Protein AF-A0A535CGW9-F1 (afdb_monomer)

Secondary structure (DSSP, 8-state):
--EEE--GGGGG-HHHHHHHHHTT-SEEEEE--PBTT-THIIIIIHHHHHHHHT-EEEEEPPPSEETTEEB----EEE-TTS-EEEE--SSS---------HHHHH--EEEEETTTEEEETTTT--GGG-GGGSSTTSSSSS-TTPPP-------

Sequence (155 aa):
MRVGVLICYDLRFPEAARVCALDGADLIALPTNWPVGVEFHPELFAPARAAENHCYVLASDRVGKERETTFLGRSILVDYEGRRLATASDVDEQVLVGEVEPEKARATHVRRRPGEHEWDTIADRRPGLYERLLAPGTDRQHPPNATLYSGDVVE

Mean predicted aligned error: 5.9 Å

Radius of gyration: 18.08 Å; Cα contacts (8 Å, |Δi|>4): 294; chains: 1; bounding box: 46×46×55 Å

pLDDT: mean 91.68, std 13.97, range [37.28, 98.88]

Structure (mmCIF, N/CA/C/O backbone):
data_AF-A0A535CGW9-F1
#
_entry.id   AF-A0A535CGW9-F1
#
loop_
_atom_site.group_PDB
_atom_site.id
_atom_site.type_symbol
_atom_site.label_atom_id
_atom_site.label_alt_id
_atom_site.label_comp_id
_atom_site.label_asym_id
_atom_site.label_entity_id
_atom_site.label_seq_id
_atom_site.pdbx_PDB_ins_code
_atom_site.Cartn_x
_atom_site.Cartn_y
_atom_site.Cartn_z
_atom_site.occupancy
_atom_site.B_iso_or_equiv
_atom_site.auth_seq_id
_atom_site.auth_comp_id
_atom_site.auth_asym_id
_atom_site.auth_atom_id
_atom_site.pdbx_PDB_model_num
ATOM 1 N N . MET A 1 1 ? -9.636 -12.315 -8.565 1.00 94.81 1 MET A N 1
ATOM 2 C CA . MET A 1 1 ? -8.882 -11.433 -7.656 1.00 94.81 1 MET A CA 1
ATOM 3 C C . MET A 1 1 ? -7.922 -12.284 -6.839 1.00 94.81 1 MET A C 1
ATOM 5 O O . MET A 1 1 ? -8.336 -13.343 -6.385 1.00 94.81 1 MET A O 1
ATOM 9 N N . ARG A 1 2 ? -6.668 -11.860 -6.693 1.00 98.25 2 ARG A N 1
ATOM 10 C CA . ARG A 1 2 ? -5.624 -12.453 -5.854 1.00 98.25 2 ARG A CA 1
ATOM 11 C C . ARG A 1 2 ? -5.290 -11.474 -4.736 1.00 98.25 2 ARG A C 1
ATOM 13 O O . ARG A 1 2 ? -5.155 -10.279 -4.995 1.00 98.25 2 ARG A O 1
ATOM 20 N N . VAL A 1 3 ? -5.162 -11.986 -3.519 1.00 98.69 3 VAL A N 1
ATOM 21 C CA . VAL A 1 3 ? -4.909 -11.178 -2.324 1.00 98.69 3 VAL A CA 1
ATOM 22 C C . VAL A 1 3 ? -3.569 -11.586 -1.729 1.00 98.69 3 VAL A C 1
ATOM 24 O O . VAL A 1 3 ? -3.390 -12.746 -1.365 1.00 98.69 3 VAL A O 1
ATOM 27 N N . GLY A 1 4 ? -2.641 -10.635 -1.652 1.00 98.62 4 GLY A N 1
ATOM 28 C CA . GLY A 1 4 ? -1.443 -10.745 -0.824 1.00 98.62 4 GLY A CA 1
ATOM 29 C C . GLY A 1 4 ? -1.748 -10.276 0.596 1.00 98.62 4 GLY A C 1
ATOM 30 O O . GLY A 1 4 ? -2.660 -9.475 0.802 1.00 98.62 4 GLY A O 1
ATOM 31 N N . VAL A 1 5 ? -0.996 -10.760 1.581 1.00 98.75 5 VAL A N 1
ATOM 32 C CA . VAL A 1 5 ? -1.178 -10.363 2.981 1.00 98.75 5 VAL A CA 1
ATOM 33 C C . VAL A 1 5 ? 0.157 -9.914 3.547 1.00 98.75 5 VAL A C 1
ATOM 35 O O . VAL A 1 5 ? 1.138 -10.648 3.479 1.00 98.75 5 VAL A O 1
ATOM 38 N N . LEU A 1 6 ? 0.163 -8.717 4.121 1.00 98.69 6 LEU A N 1
ATOM 39 C CA . LEU A 1 6 ? 1.244 -8.194 4.947 1.00 98.69 6 LEU A CA 1
ATOM 40 C C . LEU A 1 6 ? 0.732 -8.066 6.379 1.00 98.69 6 LEU A C 1
ATOM 42 O O . LEU A 1 6 ? -0.445 -7.783 6.584 1.00 98.69 6 LEU A O 1
ATOM 46 N N . ILE A 1 7 ? 1.589 -8.239 7.380 1.00 98.44 7 ILE A N 1
ATOM 47 C CA . ILE A 1 7 ? 1.182 -8.138 8.781 1.00 98.44 7 ILE A CA 1
ATOM 48 C C . ILE A 1 7 ? 1.894 -6.958 9.422 1.00 98.44 7 ILE A C 1
ATOM 50 O O . ILE A 1 7 ? 3.092 -6.996 9.688 1.00 98.44 7 ILE A O 1
ATOM 54 N N . CYS A 1 8 ? 1.121 -5.917 9.731 1.00 97.56 8 CYS A N 1
ATOM 55 C CA . CYS A 1 8 ? 1.525 -4.746 10.500 1.00 97.56 8 CYS A CA 1
ATOM 56 C C . CYS A 1 8 ? 2.903 -4.159 10.124 1.00 97.56 8 CYS A C 1
ATOM 58 O O . CYS A 1 8 ? 3.000 -3.269 9.278 1.00 97.56 8 CYS A O 1
ATOM 60 N N . TYR A 1 9 ? 3.963 -4.644 10.773 1.00 96.56 9 TYR A N 1
ATOM 61 C CA . TYR A 1 9 ? 5.334 -4.165 10.646 1.00 96.56 9 TYR A CA 1
ATOM 62 C C . TYR A 1 9 ? 5.904 -4.340 9.231 1.00 96.56 9 TYR A C 1
ATOM 64 O O . TYR A 1 9 ? 6.729 -3.526 8.810 1.00 96.56 9 TYR A O 1
ATOM 72 N N . ASP A 1 10 ? 5.403 -5.322 8.478 1.00 98.00 10 ASP A N 1
ATOM 73 C CA . ASP A 1 10 ? 5.807 -5.597 7.096 1.00 98.00 10 ASP A CA 1
ATOM 74 C C . ASP A 1 10 ? 5.631 -4.387 6.169 1.00 98.00 10 ASP A C 1
ATOM 76 O O . ASP A 1 10 ? 6.435 -4.187 5.261 1.00 98.00 10 ASP A O 1
ATOM 80 N N . LEU A 1 11 ? 4.639 -3.520 6.426 1.00 98.00 11 LEU A N 1
ATOM 81 C CA . LEU A 1 11 ? 4.377 -2.332 5.601 1.00 98.00 11 LEU A CA 1
ATOM 82 C C . LEU A 1 11 ? 5.612 -1.421 5.476 1.00 98.00 11 LEU A C 1
ATOM 84 O O . LEU A 1 11 ? 5.796 -0.731 4.469 1.00 98.00 11 LEU A O 1
ATOM 88 N N . ARG A 1 12 ? 6.487 -1.416 6.484 1.00 96.06 12 ARG A N 1
ATOM 89 C CA . ARG A 1 12 ? 7.696 -0.583 6.503 1.00 96.06 12 ARG A CA 1
ATOM 90 C C . ARG A 1 12 ? 8.695 -0.964 5.417 1.00 96.06 12 ARG A C 1
ATOM 92 O O . ARG A 1 12 ? 9.448 -0.094 4.988 1.00 96.06 12 ARG A O 1
ATOM 99 N N . PHE A 1 13 ? 8.661 -2.205 4.947 1.00 96.06 13 PHE A N 1
ATOM 100 C CA . PHE A 1 13 ? 9.630 -2.744 4.004 1.00 96.06 13 PHE A CA 1
ATOM 101 C C . PHE A 1 13 ? 9.015 -2.790 2.599 1.00 96.06 13 PHE A C 1
ATOM 103 O O . PHE A 1 13 ? 8.018 -3.488 2.390 1.00 96.06 13 PHE A O 1
ATOM 110 N N . PRO A 1 14 ? 9.541 -2.027 1.624 1.00 97.19 14 PRO A N 1
ATOM 111 C CA . PRO A 1 14 ? 9.023 -2.052 0.256 1.00 97.19 14 PRO A CA 1
ATOM 112 C C . PRO A 1 14 ? 9.122 -3.441 -0.394 1.00 97.19 14 PRO A C 1
ATOM 114 O O . PRO A 1 14 ? 8.284 -3.792 -1.227 1.00 97.19 14 PRO A O 1
ATOM 117 N N . GLU A 1 15 ? 10.105 -4.247 0.004 1.00 97.06 15 GLU A N 1
ATOM 118 C CA . GLU A 1 15 ? 10.373 -5.578 -0.536 1.00 97.06 15 GLU A CA 1
ATOM 119 C C . GLU A 1 15 ? 9.207 -6.539 -0.298 1.00 97.06 15 GLU A C 1
ATOM 121 O O . GLU A 1 15 ? 8.832 -7.272 -1.211 1.00 97.06 15 GLU A O 1
ATOM 126 N N . ALA A 1 16 ? 8.589 -6.504 0.886 1.00 97.62 16 ALA A N 1
ATOM 127 C CA . ALA A 1 16 ? 7.496 -7.412 1.230 1.00 97.62 16 ALA A CA 1
ATOM 128 C C . ALA A 1 16 ? 6.281 -7.201 0.310 1.00 97.62 16 ALA A C 1
ATOM 130 O O . ALA A 1 16 ? 5.764 -8.148 -0.283 1.00 97.62 16 ALA A O 1
ATOM 131 N N . ALA A 1 17 ? 5.881 -5.942 0.103 1.00 98.44 17 ALA A N 1
ATOM 132 C CA . ALA A 1 17 ? 4.811 -5.604 -0.836 1.00 98.44 17 ALA A CA 1
ATOM 133 C C . ALA A 1 17 ? 5.175 -5.973 -2.283 1.00 98.44 17 ALA A C 1
ATOM 135 O O . ALA A 1 17 ? 4.323 -6.448 -3.036 1.00 98.44 17 ALA A O 1
ATOM 136 N N . ARG A 1 18 ? 6.452 -5.807 -2.661 1.00 98.31 18 ARG A N 1
ATOM 137 C CA . ARG A 1 18 ? 6.938 -6.202 -3.985 1.00 98.31 18 ARG A CA 1
ATOM 138 C C . ARG A 1 18 ? 6.823 -7.698 -4.223 1.00 98.31 18 ARG A C 1
ATOM 140 O O . ARG A 1 18 ? 6.436 -8.081 -5.323 1.00 98.31 18 ARG A O 1
ATOM 147 N N . VAL A 1 19 ? 7.144 -8.528 -3.235 1.00 98.25 19 VAL A N 1
ATOM 148 C CA . VAL A 1 19 ? 6.991 -9.985 -3.347 1.00 98.25 19 VAL A CA 1
ATOM 149 C C . VAL A 1 19 ? 5.526 -10.341 -3.598 1.00 98.25 19 VAL A C 1
ATOM 151 O O . VAL A 1 19 ? 5.242 -11.001 -4.593 1.00 98.25 19 VAL A O 1
ATOM 154 N N . CYS A 1 20 ? 4.585 -9.798 -2.813 1.00 98.62 20 CYS A N 1
ATOM 155 C CA . CYS A 1 20 ? 3.154 -10.027 -3.046 1.00 98.62 20 CYS A CA 1
ATOM 156 C C . CYS A 1 20 ? 2.717 -9.659 -4.475 1.00 98.62 20 CYS A C 1
ATOM 158 O O . CYS A 1 20 ? 1.959 -10.394 -5.107 1.00 98.62 20 CYS A O 1
ATOM 160 N N . ALA A 1 21 ? 3.191 -8.526 -4.994 1.00 98.38 21 ALA A N 1
ATOM 161 C CA . ALA A 1 21 ? 2.854 -8.076 -6.341 1.00 98.38 21 ALA A CA 1
ATOM 162 C C . ALA A 1 21 ? 3.451 -8.970 -7.437 1.00 98.38 21 ALA A C 1
ATOM 164 O O . ALA A 1 21 ? 2.775 -9.269 -8.419 1.00 98.38 21 ALA A O 1
ATOM 165 N N . LEU A 1 22 ? 4.688 -9.448 -7.259 1.00 98.06 22 LEU A N 1
ATOM 166 C CA . LEU A 1 22 ? 5.322 -10.395 -8.185 1.00 98.06 22 LEU A CA 1
ATOM 167 C C . LEU A 1 22 ? 4.623 -11.762 -8.192 1.00 98.06 22 LEU A C 1
ATOM 169 O O . LEU A 1 22 ? 4.543 -12.389 -9.247 1.00 98.06 22 LEU A O 1
ATOM 173 N N . ASP A 1 23 ? 4.026 -12.166 -7.070 1.00 98.31 23 ASP A N 1
ATOM 174 C CA . ASP A 1 23 ? 3.157 -13.351 -6.982 1.00 98.31 23 ASP A CA 1
ATOM 175 C C . ASP A 1 23 ? 1.753 -13.113 -7.594 1.00 98.31 23 ASP A C 1
ATOM 177 O O . ASP A 1 23 ? 0.904 -14.013 -7.697 1.00 98.31 23 ASP A O 1
ATOM 181 N N . GLY A 1 24 ? 1.506 -11.891 -8.073 1.00 97.81 24 GLY A N 1
ATOM 182 C CA . GLY A 1 24 ? 0.316 -11.489 -8.812 1.00 97.81 24 GLY A CA 1
ATOM 183 C C . GLY A 1 24 ? -0.821 -10.973 -7.938 1.00 97.81 24 GLY A C 1
ATOM 184 O O . GLY A 1 24 ? -1.978 -11.110 -8.338 1.00 97.81 24 GLY A O 1
ATOM 185 N N . ALA A 1 25 ? -0.535 -10.436 -6.748 1.00 98.62 25 ALA A N 1
ATOM 186 C CA . ALA A 1 25 ? -1.549 -9.783 -5.926 1.00 98.62 25 ALA A CA 1
ATOM 187 C C . ALA A 1 25 ? -2.206 -8.612 -6.676 1.00 98.62 25 ALA A C 1
ATOM 189 O O . ALA A 1 25 ? -1.531 -7.753 -7.232 1.00 98.62 25 ALA A O 1
ATOM 190 N N . ASP A 1 26 ? -3.537 -8.561 -6.643 1.00 98.62 26 ASP A N 1
ATOM 191 C CA . ASP A 1 26 ? -4.302 -7.395 -7.100 1.00 98.62 26 ASP A CA 1
ATOM 192 C C . ASP A 1 26 ? -4.534 -6.420 -5.940 1.00 98.62 26 ASP A C 1
ATOM 194 O O . ASP A 1 26 ? -4.613 -5.209 -6.130 1.00 98.62 26 ASP A O 1
ATOM 198 N N . LEU A 1 27 ? -4.650 -6.971 -4.730 1.00 98.81 27 LEU A N 1
ATOM 199 C CA . LEU A 1 27 ? -4.848 -6.257 -3.479 1.00 98.81 27 LEU A CA 1
ATOM 200 C C . LEU A 1 27 ? -3.923 -6.834 -2.409 1.00 98.81 27 LEU A C 1
ATOM 202 O O . LEU A 1 27 ? -3.769 -8.051 -2.299 1.00 98.81 27 LEU A O 1
ATOM 206 N N . ILE A 1 28 ? -3.352 -5.959 -1.5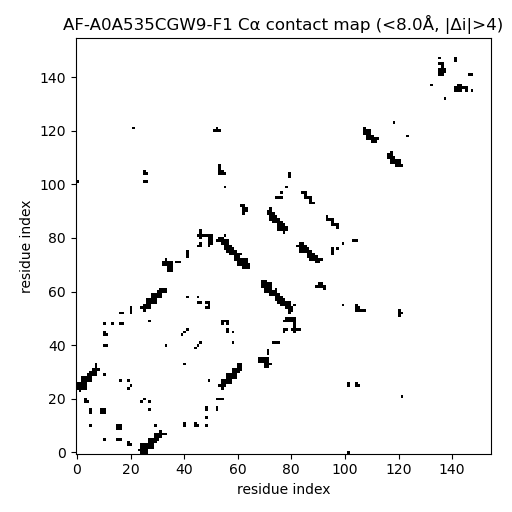92 1.00 98.88 28 ILE A N 1
ATOM 207 C CA . ILE A 1 28 ? -2.615 -6.305 -0.382 1.00 98.88 28 ILE A CA 1
ATOM 208 C C . ILE A 1 28 ? -3.501 -5.989 0.822 1.00 98.88 28 ILE A C 1
ATOM 210 O O . ILE A 1 28 ? -3.836 -4.830 1.073 1.00 98.88 28 ILE A O 1
ATOM 214 N N . ALA A 1 29 ? -3.877 -7.021 1.571 1.00 98.81 29 ALA A N 1
ATOM 215 C CA . ALA A 1 29 ? -4.542 -6.873 2.855 1.00 98.81 29 ALA A CA 1
ATOM 216 C C . ALA A 1 29 ? -3.493 -6.678 3.958 1.00 98.81 29 ALA A C 1
ATOM 218 O O . ALA A 1 29 ? -2.503 -7.408 4.020 1.00 98.81 29 ALA A O 1
ATOM 219 N N . LEU A 1 30 ? -3.720 -5.701 4.831 1.00 98.81 30 LEU A N 1
ATOM 220 C CA . LEU A 1 30 ? -2.809 -5.332 5.908 1.00 98.81 30 LEU A CA 1
ATOM 221 C C . LEU A 1 30 ? -3.562 -5.213 7.242 1.00 98.81 30 LEU A C 1
ATOM 223 O O . LEU A 1 30 ? -3.961 -4.114 7.630 1.00 98.81 30 LEU A O 1
ATOM 227 N N . PRO A 1 31 ? -3.775 -6.317 7.976 1.00 98.62 31 PRO A N 1
ATOM 228 C CA . PRO A 1 31 ? -4.130 -6.238 9.388 1.00 98.62 31 PRO A CA 1
ATOM 229 C C . PRO A 1 31 ? -2.995 -5.583 10.189 1.00 98.62 31 PRO A C 1
ATOM 231 O O . PRO A 1 31 ? -1.821 -5.952 10.059 1.00 98.62 31 PRO A O 1
ATOM 234 N N . THR A 1 32 ? -3.331 -4.599 11.021 1.00 98.25 32 THR A N 1
ATOM 235 C CA . THR A 1 32 ? -2.342 -3.817 11.765 1.00 98.25 32 THR A CA 1
ATOM 236 C C . THR A 1 32 ? -2.850 -3.325 13.124 1.00 98.25 32 THR A C 1
ATOM 238 O O . THR A 1 32 ? -4.009 -3.524 13.466 1.00 98.25 32 THR A O 1
ATOM 241 N N . ASN A 1 33 ? -1.913 -2.791 13.914 1.00 97.62 33 ASN A N 1
ATOM 242 C CA . ASN A 1 33 ? -2.080 -2.245 15.260 1.00 97.62 33 ASN A CA 1
ATOM 243 C C . ASN A 1 33 ? -1.167 -1.011 15.383 1.00 97.62 33 ASN A C 1
ATOM 245 O O . ASN A 1 33 ? -0.153 -1.048 16.092 1.00 97.62 33 ASN A O 1
ATOM 249 N N . TRP A 1 34 ? -1.440 0.050 14.630 1.00 97.62 34 TRP A N 1
ATOM 250 C CA . TRP A 1 34 ? -0.603 1.245 14.643 1.00 97.62 34 TRP A CA 1
ATOM 251 C C . TRP A 1 34 ? -0.842 2.055 15.915 1.00 97.62 34 TRP A C 1
ATOM 253 O O . TRP A 1 34 ? -1.975 2.429 16.199 1.00 97.62 34 TRP A O 1
ATOM 263 N N . PRO A 1 35 ? 0.196 2.354 16.712 1.00 97.06 35 PRO A N 1
ATOM 264 C CA . PRO A 1 35 ? 0.050 3.299 17.809 1.00 97.06 35 PRO A CA 1
ATOM 265 C C . PRO A 1 35 ? -0.078 4.735 17.279 1.00 97.06 35 PRO A C 1
ATOM 267 O O . PRO A 1 35 ? 0.405 5.060 16.194 1.00 97.06 35 PRO A O 1
ATOM 270 N N . VAL A 1 36 ? -0.651 5.632 18.079 1.00 96.56 36 VAL A N 1
ATOM 271 C CA . VAL A 1 36 ? -0.527 7.081 17.835 1.00 96.56 36 VAL A CA 1
ATOM 272 C C . VAL A 1 36 ? 0.957 7.472 17.728 1.00 96.56 36 VAL A C 1
ATOM 274 O O . VAL A 1 36 ? 1.798 6.952 18.467 1.00 96.56 36 VAL A O 1
ATOM 277 N N . GLY A 1 37 ? 1.289 8.383 16.809 1.00 95.62 37 GLY A N 1
ATOM 278 C CA . GLY A 1 37 ? 2.661 8.805 16.509 1.00 95.62 37 GLY A CA 1
ATOM 279 C C . GLY A 1 37 ? 3.296 8.102 15.305 1.00 95.62 37 GLY A C 1
ATOM 280 O O . GLY A 1 37 ? 4.476 8.323 15.016 1.00 95.62 37 GLY A O 1
ATOM 281 N N . VAL A 1 38 ? 2.552 7.237 14.606 1.00 96.38 38 VAL A N 1
ATOM 282 C CA . VAL A 1 38 ? 2.998 6.637 13.341 1.00 96.38 38 VAL A CA 1
ATOM 283 C C . VAL A 1 38 ? 2.060 6.916 12.164 1.00 96.38 38 VAL A C 1
ATOM 285 O O . VAL A 1 38 ? 1.927 6.094 11.258 1.00 96.38 38 VAL A O 1
ATOM 288 N N . GLU A 1 39 ? 1.472 8.111 12.137 1.00 97.00 39 GLU A N 1
ATOM 289 C CA . GLU A 1 39 ? 0.496 8.595 11.147 1.00 97.00 39 GLU A CA 1
ATOM 290 C C . GLU A 1 39 ? 0.975 8.432 9.697 1.00 97.00 39 GLU A C 1
ATOM 292 O O . GLU A 1 39 ? 0.185 8.183 8.790 1.00 97.00 39 GLU A O 1
ATOM 297 N N . PHE A 1 40 ? 2.290 8.452 9.476 1.00 96.94 40 PHE A N 1
ATOM 298 C CA . PHE A 1 40 ? 2.897 8.178 8.176 1.00 96.94 40 PHE A CA 1
ATOM 299 C C . PHE A 1 40 ? 2.606 6.767 7.623 1.00 96.94 40 PHE A C 1
ATOM 301 O O . PHE A 1 40 ? 2.801 6.546 6.428 1.00 96.94 40 PHE A O 1
ATOM 308 N N . HIS A 1 41 ? 2.137 5.800 8.422 1.00 97.88 41 HIS A N 1
ATOM 309 C CA . HIS A 1 41 ? 1.778 4.472 7.906 1.00 97.88 41 HIS A CA 1
ATOM 310 C C . HIS A 1 41 ? 0.563 4.530 6.975 1.00 97.88 41 HIS A C 1
ATOM 312 O O . HIS A 1 41 ? 0.731 4.214 5.792 1.00 97.88 41 HIS A O 1
ATOM 318 N N . PRO A 1 42 ? -0.625 4.971 7.433 1.00 97.62 42 PRO A N 1
ATOM 319 C CA . PRO A 1 42 ? -1.746 5.188 6.528 1.00 97.62 42 PRO A CA 1
ATOM 320 C C . PRO A 1 42 ? -1.490 6.369 5.590 1.00 97.62 42 PRO A C 1
ATOM 322 O O . PRO A 1 42 ? -2.048 6.403 4.494 1.00 97.62 42 PRO A O 1
ATOM 325 N N . GLU A 1 43 ? -0.661 7.345 5.990 1.00 96.94 43 GLU A N 1
ATOM 326 C CA . GLU A 1 43 ? -0.539 8.571 5.210 1.00 96.94 43 GLU A CA 1
ATOM 327 C C . GLU A 1 43 ? 0.433 8.518 4.031 1.00 96.94 43 GLU A C 1
ATOM 329 O O . GLU A 1 43 ? 0.212 9.194 3.021 1.00 96.94 43 GLU A O 1
ATOM 334 N N . LEU A 1 44 ? 1.489 7.721 4.160 1.00 98.19 44 LEU A N 1
ATOM 335 C CA . LEU A 1 44 ? 2.579 7.651 3.198 1.00 98.19 44 LEU A CA 1
ATOM 336 C C . LEU A 1 44 ? 2.863 6.211 2.788 1.00 98.19 44 LEU A C 1
ATOM 338 O O . LEU A 1 44 ? 2.885 5.918 1.598 1.00 98.19 44 LEU A O 1
ATOM 342 N N . PHE A 1 45 ? 3.076 5.305 3.744 1.00 98.56 45 PHE A N 1
ATOM 343 C CA . PHE A 1 45 ? 3.544 3.960 3.412 1.00 98.56 45 PHE A CA 1
ATOM 344 C C . PHE A 1 45 ? 2.486 3.126 2.697 1.00 98.56 45 PHE A C 1
ATOM 346 O O . PHE A 1 45 ? 2.812 2.542 1.670 1.00 98.56 45 PHE A O 1
ATOM 353 N N . ALA A 1 46 ? 1.237 3.086 3.166 1.00 98.62 46 ALA A N 1
ATOM 354 C CA . ALA A 1 46 ? 0.179 2.352 2.469 1.00 98.62 46 ALA A CA 1
ATOM 355 C C . ALA A 1 46 ? -0.037 2.877 1.029 1.00 98.62 46 ALA A C 1
ATOM 357 O O . ALA A 1 46 ? 0.032 2.066 0.102 1.00 98.62 46 ALA A O 1
ATOM 358 N N . PRO A 1 47 ? -0.167 4.203 0.797 1.00 98.81 47 PRO A N 1
ATOM 359 C CA . PRO A 1 47 ? -0.160 4.777 -0.549 1.00 98.81 47 PRO A CA 1
ATOM 360 C C . PRO A 1 47 ? 1.062 4.413 -1.396 1.00 98.81 47 PRO A C 1
ATOM 362 O O . PRO A 1 47 ? 0.914 4.034 -2.556 1.00 98.81 47 PRO A O 1
ATOM 365 N N . ALA A 1 48 ? 2.264 4.485 -0.820 1.00 98.69 48 ALA A N 1
ATOM 366 C CA . ALA A 1 48 ? 3.497 4.158 -1.527 1.00 98.69 48 ALA A CA 1
ATOM 367 C C . ALA A 1 48 ? 3.547 2.677 -1.925 1.00 98.69 48 ALA A C 1
ATOM 369 O O . ALA A 1 48 ? 3.841 2.368 -3.077 1.00 98.69 48 ALA A O 1
ATOM 370 N N . ARG A 1 49 ? 3.193 1.752 -1.018 1.00 98.62 49 ARG A N 1
ATOM 371 C CA . ARG A 1 49 ? 3.142 0.316 -1.338 1.00 98.62 49 ARG A CA 1
ATOM 372 C C . ARG A 1 49 ? 2.126 0.007 -2.420 1.00 98.62 49 ARG A C 1
ATOM 374 O O . ARG A 1 49 ? 2.408 -0.864 -3.233 1.00 98.62 49 ARG A O 1
ATOM 381 N N . ALA A 1 50 ? 1.000 0.711 -2.449 1.00 98.69 50 ALA A N 1
ATOM 382 C CA . ALA A 1 50 ? 0.017 0.555 -3.508 1.00 98.69 50 ALA A CA 1
ATOM 383 C C . ALA A 1 50 ? 0.584 1.013 -4.864 1.00 98.69 50 ALA A C 1
ATOM 385 O O . ALA A 1 50 ? 0.670 0.221 -5.801 1.00 98.69 50 ALA A O 1
ATOM 386 N N . ALA A 1 51 ? 1.070 2.258 -4.932 1.00 98.06 51 ALA A N 1
ATOM 387 C CA . ALA A 1 51 ? 1.545 2.883 -6.166 1.00 98.06 51 ALA A CA 1
ATOM 388 C C . ALA A 1 51 ? 2.787 2.205 -6.759 1.00 98.06 51 ALA A C 1
ATOM 390 O O . ALA A 1 51 ? 2.853 1.961 -7.962 1.00 98.06 51 ALA A O 1
ATOM 391 N N . GLU A 1 52 ? 3.783 1.884 -5.927 1.00 97.56 52 GLU A N 1
ATOM 392 C CA . GLU A 1 52 ? 5.035 1.276 -6.390 1.00 97.56 52 GLU A CA 1
ATOM 393 C C . GLU A 1 52 ? 4.798 -0.126 -6.959 1.00 97.56 52 GLU A C 1
ATOM 395 O O . GLU A 1 52 ? 5.516 -0.555 -7.864 1.00 97.56 52 GLU A O 1
ATOM 400 N N . ASN A 1 53 ? 3.800 -0.841 -6.438 1.00 9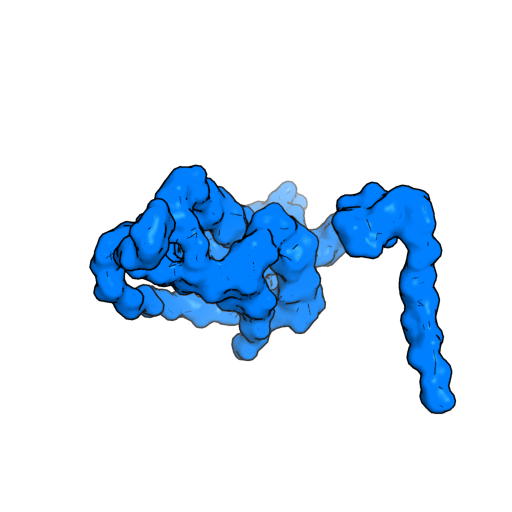8.38 53 ASN A N 1
ATOM 401 C CA . ASN A 1 53 ? 3.524 -2.228 -6.794 1.00 98.38 53 ASN A CA 1
ATOM 402 C C . ASN A 1 53 ? 2.332 -2.406 -7.735 1.00 98.38 53 ASN A C 1
ATOM 404 O O . ASN A 1 53 ? 2.107 -3.521 -8.194 1.00 98.38 53 ASN A O 1
ATOM 408 N N . HIS A 1 54 ? 1.620 -1.321 -8.046 1.00 98.12 54 HIS A N 1
ATOM 409 C CA . HIS A 1 54 ? 0.409 -1.328 -8.860 1.00 98.12 54 HIS A CA 1
ATOM 410 C C . HIS A 1 54 ? -0.663 -2.293 -8.323 1.00 98.12 54 HIS A C 1
ATOM 412 O O . HIS A 1 54 ? -1.335 -3.003 -9.066 1.00 98.12 54 HIS A O 1
ATOM 418 N N . CYS A 1 55 ? -0.824 -2.305 -6.998 1.00 98.31 55 CYS A N 1
ATOM 419 C CA . CYS A 1 55 ? -1.817 -3.101 -6.279 1.00 98.31 55 CYS A CA 1
ATOM 420 C C . CYS A 1 55 ? -2.703 -2.177 -5.445 1.00 98.31 55 CYS A C 1
ATOM 422 O O . CYS A 1 55 ? -2.243 -1.148 -4.960 1.00 98.31 55 CYS A O 1
ATOM 424 N N . TYR A 1 56 ? -3.939 -2.582 -5.178 1.00 98.81 56 TYR A N 1
ATOM 425 C CA . TYR A 1 56 ? -4.712 -1.969 -4.099 1.00 98.81 56 TYR A CA 1
ATOM 426 C C . TYR A 1 56 ? -4.078 -2.296 -2.741 1.00 98.81 56 TYR A C 1
ATOM 428 O O . TYR A 1 56 ? -3.474 -3.356 -2.570 1.00 98.81 56 TYR A O 1
ATOM 436 N N . VAL A 1 57 ? -4.263 -1.431 -1.745 1.00 98.88 57 VAL A N 1
ATOM 437 C CA . VAL A 1 57 ? -3.903 -1.721 -0.347 1.00 98.88 57 VAL A CA 1
ATOM 438 C C . VAL A 1 57 ? -5.119 -1.478 0.535 1.00 98.88 57 VAL A C 1
ATOM 440 O O . VAL A 1 57 ? -5.680 -0.386 0.521 1.00 98.88 57 VAL A O 1
ATOM 443 N N . LEU A 1 58 ? -5.506 -2.487 1.315 1.00 98.75 58 LEU A N 1
ATOM 444 C CA . LEU A 1 58 ? -6.532 -2.381 2.349 1.00 98.75 58 LEU A CA 1
ATOM 445 C C . LEU A 1 58 ? -5.887 -2.629 3.709 1.00 98.75 58 LEU A C 1
ATOM 447 O O . LEU A 1 58 ? -5.613 -3.775 4.067 1.00 98.75 58 LEU A O 1
ATOM 451 N N . ALA A 1 59 ? -5.655 -1.561 4.464 1.00 98.62 59 ALA A N 1
ATOM 452 C CA . ALA A 1 59 ? -5.176 -1.669 5.831 1.00 98.62 59 ALA A CA 1
ATOM 453 C C . ALA A 1 59 ? -6.343 -1.607 6.814 1.00 98.62 59 ALA A C 1
ATOM 455 O O . ALA A 1 59 ? -7.174 -0.702 6.743 1.00 98.62 59 ALA A O 1
ATOM 456 N N . SER A 1 60 ? -6.379 -2.566 7.733 1.00 98.44 60 SER A N 1
ATOM 457 C CA . SER A 1 60 ? -7.334 -2.625 8.833 1.00 98.44 60 SER A CA 1
ATOM 458 C C . SER A 1 60 ? -6.569 -2.448 10.131 1.00 98.44 60 SER A C 1
ATOM 460 O O . SER A 1 60 ? -5.909 -3.383 10.587 1.00 98.44 60 SER A O 1
ATOM 462 N N . ASP A 1 61 ? -6.660 -1.257 10.704 1.00 98.12 61 ASP A N 1
ATOM 463 C CA . ASP A 1 61 ? -6.138 -0.956 12.029 1.00 98.12 61 ASP A CA 1
ATOM 464 C C . ASP A 1 61 ? -7.264 -0.991 13.064 1.00 98.12 61 ASP A C 1
ATOM 466 O O . ASP A 1 61 ? -8.452 -0.895 12.737 1.00 98.12 61 ASP A O 1
ATOM 470 N N . ARG A 1 62 ? -6.889 -1.128 14.329 1.00 96.31 62 ARG A N 1
ATOM 471 C CA . ARG A 1 62 ? -7.835 -1.072 15.443 1.00 96.31 62 ARG A CA 1
ATOM 472 C C . ARG A 1 62 ? -7.925 0.335 16.024 1.00 96.31 62 ARG A C 1
ATOM 474 O O . ARG A 1 62 ? -6.974 1.105 15.971 1.00 96.31 62 ARG A O 1
ATOM 481 N N . VAL A 1 63 ? -9.051 0.621 16.665 1.00 97.69 63 VAL A N 1
ATOM 482 C CA . VAL A 1 63 ? -9.240 1.811 17.503 1.00 97.69 63 VAL A CA 1
ATOM 483 C C . VAL A 1 63 ? -9.163 1.449 18.989 1.00 97.69 63 VAL A C 1
ATOM 485 O O . VAL A 1 63 ? -9.155 0.273 19.374 1.00 97.69 63 VAL A O 1
ATOM 488 N N . GLY A 1 64 ? -9.115 2.474 19.839 1.00 97.38 64 GLY A N 1
ATOM 489 C CA . GLY A 1 64 ? -9.174 2.338 21.292 1.00 97.38 64 GLY A CA 1
ATOM 490 C C . GLY A 1 64 ? -7.808 2.256 21.974 1.00 97.38 64 GLY A C 1
ATOM 491 O O . GLY A 1 64 ? -6.757 2.490 21.377 1.00 97.38 64 GLY A O 1
ATOM 492 N N . LYS A 1 65 ? -7.835 1.953 23.275 1.00 97.38 65 LYS A N 1
ATOM 493 C CA . LYS A 1 65 ? -6.649 1.880 24.133 1.00 97.38 65 LYS A CA 1
ATOM 494 C C . LYS A 1 65 ? -6.522 0.491 24.744 1.00 97.38 65 LYS A C 1
ATOM 496 O O . LYS A 1 65 ? -7.468 -0.022 25.335 1.00 97.38 65 LYS A O 1
ATOM 501 N N . GLU A 1 66 ? -5.334 -0.091 24.648 1.00 96.38 66 GLU A N 1
ATOM 502 C CA . GLU A 1 66 ? -4.959 -1.311 25.356 1.00 96.38 66 GLU A CA 1
ATOM 503 C C . GLU A 1 66 ? -3.718 -1.039 26.206 1.00 96.38 66 GLU A C 1
ATOM 505 O O . GLU A 1 66 ? -2.651 -0.705 25.689 1.00 96.38 66 GLU A O 1
ATOM 510 N N . ARG A 1 67 ? -3.853 -1.187 27.531 1.00 95.56 67 ARG A N 1
ATOM 511 C CA . ARG A 1 67 ? -2.806 -0.820 28.503 1.00 95.56 67 ARG A CA 1
ATOM 512 C C . ARG A 1 67 ? -2.354 0.626 28.275 1.00 95.56 67 ARG A C 1
ATOM 514 O O . ARG A 1 67 ? -3.192 1.516 28.316 1.00 95.56 67 ARG A O 1
ATOM 521 N N . GLU A 1 68 ? -1.074 0.862 28.000 1.00 96.31 68 GLU A N 1
ATOM 522 C CA . GLU A 1 68 ? -0.513 2.197 27.753 1.00 96.31 68 GLU A CA 1
ATOM 523 C C . GLU A 1 68 ? -0.492 2.592 26.269 1.00 96.31 68 GLU A C 1
ATOM 525 O O . GLU A 1 68 ? 0.006 3.661 25.924 1.00 96.31 68 GLU A O 1
ATOM 530 N N . THR A 1 69 ? -1.030 1.757 25.377 1.00 96.25 69 THR A N 1
ATOM 531 C CA . THR A 1 69 ? -1.014 2.003 23.933 1.00 96.25 69 THR A CA 1
ATOM 532 C C . THR A 1 69 ? -2.392 2.424 23.444 1.00 96.25 69 THR A C 1
ATOM 534 O O . THR A 1 69 ? -3.354 1.666 23.542 1.00 96.25 69 THR A O 1
ATOM 537 N N . THR A 1 70 ? -2.475 3.631 22.891 1.00 97.50 70 THR A N 1
ATOM 538 C CA . THR A 1 70 ? -3.627 4.089 22.107 1.00 97.50 70 THR A CA 1
ATOM 539 C C . THR A 1 70 ? -3.350 3.815 20.636 1.00 97.50 70 THR A C 1
ATOM 541 O O . THR A 1 70 ? -2.280 4.184 20.141 1.00 97.50 70 THR A O 1
ATOM 544 N N . PHE A 1 71 ? -4.292 3.168 19.957 1.00 98.12 71 PHE A N 1
ATOM 545 C CA . PHE A 1 71 ? -4.184 2.861 18.535 1.00 98.12 71 PHE A CA 1
ATOM 546 C C . PHE A 1 71 ? -4.732 3.994 17.673 1.00 98.12 71 PHE A C 1
ATOM 548 O O . PHE A 1 71 ? -5.586 4.763 18.114 1.00 98.12 71 PHE A O 1
ATOM 555 N N . LEU A 1 72 ? -4.185 4.107 16.469 1.00 97.44 72 LEU A N 1
ATOM 556 C CA . LEU A 1 72 ? -4.420 5.205 15.546 1.00 97.44 72 LEU A CA 1
ATOM 557 C C . LEU A 1 72 ? -5.768 5.083 14.828 1.00 97.44 72 LEU A C 1
ATOM 559 O O . LEU A 1 72 ? -6.324 6.105 14.429 1.00 97.44 72 LEU A O 1
ATOM 563 N N . GLY A 1 73 ? -6.270 3.861 14.627 1.00 97.06 73 GLY A N 1
ATOM 564 C CA . GLY A 1 73 ? -7.400 3.631 13.736 1.00 97.06 73 GLY A CA 1
ATOM 565 C C . GLY A 1 73 ? -6.998 3.957 12.301 1.00 97.06 73 GLY A C 1
ATOM 566 O O . GLY A 1 73 ? -5.955 3.521 11.818 1.00 97.06 73 GLY A O 1
ATOM 567 N N . ARG A 1 74 ? -7.802 4.754 11.591 1.00 96.88 74 ARG A N 1
ATOM 568 C CA . ARG A 1 74 ? -7.486 5.173 10.209 1.00 96.88 74 ARG A CA 1
ATOM 569 C C . ARG A 1 74 ? -7.231 4.004 9.258 1.00 96.88 74 ARG A C 1
ATOM 571 O O . ARG A 1 74 ? -6.390 4.098 8.358 1.00 96.88 74 ARG A O 1
ATOM 578 N N . SER A 1 75 ? -7.990 2.919 9.420 1.00 98.50 75 SER A N 1
ATOM 579 C CA . SER A 1 75 ? -8.100 1.884 8.389 1.00 98.50 75 SER A CA 1
ATOM 580 C C . SER A 1 75 ? -8.328 2.551 7.035 1.00 98.50 75 SER A C 1
ATOM 582 O O . SER A 1 75 ? -9.079 3.524 6.940 1.00 98.50 75 SER A O 1
ATOM 584 N N . ILE A 1 76 ? -7.654 2.079 5.993 1.00 98.69 76 ILE A N 1
ATOM 585 C CA . ILE A 1 76 ? -7.566 2.801 4.725 1.00 98.69 76 ILE A CA 1
ATOM 586 C C . ILE A 1 76 ? -7.643 1.845 3.543 1.00 98.69 76 ILE A C 1
ATOM 588 O O . ILE A 1 76 ? -7.014 0.787 3.545 1.00 98.69 76 ILE A O 1
ATOM 592 N N . LEU A 1 77 ? -8.392 2.249 2.519 1.00 98.75 77 LEU A N 1
ATOM 593 C CA . LEU A 1 77 ? -8.369 1.641 1.195 1.00 98.75 77 LEU A CA 1
ATOM 594 C C . LEU A 1 77 ? -7.670 2.594 0.225 1.00 98.75 77 LEU A C 1
ATOM 596 O O . LEU A 1 77 ? -8.059 3.756 0.093 1.00 98.75 77 LEU A O 1
ATOM 600 N N . VAL A 1 78 ? -6.656 2.090 -0.469 1.00 98.88 78 VAL A N 1
ATOM 601 C CA . VAL A 1 78 ? -5.855 2.829 -1.448 1.00 98.88 78 VAL A CA 1
ATOM 602 C C . VAL A 1 78 ? -5.929 2.119 -2.801 1.00 98.88 78 VAL A C 1
ATOM 604 O O . VAL A 1 78 ? -5.844 0.890 -2.859 1.00 98.88 78 VAL A O 1
ATOM 607 N N . ASP A 1 79 ? -6.098 2.889 -3.877 1.00 98.62 79 ASP A N 1
ATOM 608 C CA . ASP A 1 79 ? -6.039 2.402 -5.254 1.00 98.62 79 ASP A CA 1
ATOM 609 C C . ASP A 1 79 ? -4.609 2.057 -5.703 1.00 98.62 79 ASP A C 1
ATOM 611 O O . ASP A 1 79 ? -3.619 2.410 -5.061 1.00 98.62 79 ASP A O 1
ATOM 615 N N . TYR A 1 80 ? -4.516 1.388 -6.850 1.00 97.50 80 TYR A N 1
ATOM 616 C CA . TYR A 1 80 ? -3.267 0.958 -7.488 1.00 97.50 80 TYR A CA 1
ATOM 617 C C . TYR A 1 80 ? -2.356 2.114 -7.956 1.00 97.50 80 TYR A C 1
ATOM 619 O O . TYR A 1 80 ? -1.207 1.873 -8.318 1.00 97.50 80 TYR A O 1
ATOM 627 N N . GLU A 1 81 ? -2.823 3.367 -7.936 1.00 96.62 81 GLU A N 1
ATOM 628 C CA . GLU A 1 81 ? -2.027 4.573 -8.213 1.00 96.62 81 GLU A CA 1
ATOM 629 C C . GLU A 1 81 ? -1.614 5.313 -6.926 1.00 96.62 81 GLU A C 1
ATOM 631 O O . GLU A 1 81 ? -0.990 6.374 -6.998 1.00 96.62 81 GLU A O 1
ATOM 636 N N . GLY A 1 82 ? -1.944 4.775 -5.747 1.00 98.00 82 GLY A N 1
ATOM 637 C CA . GLY A 1 82 ? -1.646 5.381 -4.450 1.00 98.00 82 GLY A CA 1
ATOM 638 C C . GLY A 1 82 ? -2.675 6.406 -3.971 1.00 98.00 82 GLY A C 1
ATOM 639 O O . GLY A 1 82 ? -2.429 7.106 -2.986 1.00 98.00 82 GLY A O 1
ATOM 640 N N . ARG A 1 83 ? -3.831 6.538 -4.630 1.00 98.06 83 ARG A N 1
ATOM 641 C CA . ARG A 1 83 ? -4.904 7.434 -4.181 1.00 98.06 83 ARG A CA 1
ATOM 642 C C . ARG A 1 83 ? -5.741 6.768 -3.108 1.00 98.06 83 ARG A C 1
ATOM 644 O O . ARG A 1 83 ? -6.138 5.614 -3.215 1.00 98.06 83 ARG A O 1
ATOM 651 N N . ARG A 1 84 ? -6.068 7.533 -2.076 1.00 98.19 84 ARG A N 1
ATOM 652 C CA . ARG A 1 84 ? -6.930 7.077 -0.986 1.00 98.19 84 ARG A CA 1
ATOM 653 C C . ARG A 1 84 ? -8.374 7.073 -1.468 1.00 98.19 84 ARG A C 1
ATOM 655 O O . ARG A 1 84 ? -8.884 8.120 -1.859 1.00 98.19 84 ARG A O 1
ATOM 662 N N . LEU A 1 85 ? -9.007 5.909 -1.435 1.00 98.25 85 LEU A N 1
ATOM 663 C CA . LEU A 1 85 ? -10.407 5.735 -1.811 1.00 98.25 85 LEU A CA 1
ATOM 664 C C . LEU A 1 85 ? -11.332 5.902 -0.607 1.00 98.25 85 LEU A C 1
ATOM 666 O O . LEU A 1 85 ? -12.409 6.476 -0.736 1.00 98.25 85 LEU A O 1
ATOM 670 N N . ALA A 1 86 ? -10.908 5.421 0.563 1.00 97.88 86 ALA A N 1
ATOM 671 C CA . ALA A 1 86 ? -11.675 5.530 1.796 1.00 97.88 86 ALA A CA 1
ATOM 672 C C . ALA A 1 86 ? -10.754 5.485 3.023 1.00 97.88 86 ALA A C 1
ATOM 674 O O . ALA A 1 86 ? -9.731 4.800 3.000 1.00 97.88 86 ALA A O 1
ATOM 675 N N . THR A 1 87 ? -11.149 6.174 4.096 1.00 97.56 87 THR A N 1
ATOM 676 C CA . THR A 1 87 ? -10.458 6.185 5.397 1.00 97.56 87 THR A CA 1
ATOM 677 C C . THR A 1 87 ? -11.496 6.048 6.512 1.00 97.56 87 THR A C 1
ATOM 679 O O . THR A 1 87 ? -12.549 6.683 6.447 1.00 97.56 87 THR A O 1
ATOM 682 N N . ALA A 1 88 ? -11.213 5.219 7.512 1.00 97.56 88 ALA A N 1
ATOM 683 C CA . ALA A 1 88 ? -12.047 5.029 8.695 1.00 97.56 88 ALA A CA 1
ATOM 684 C C . ALA A 1 88 ? -11.715 6.033 9.814 1.00 97.56 88 ALA A C 1
ATOM 686 O O . ALA A 1 88 ? -10.694 6.717 9.757 1.00 97.56 88 ALA A O 1
ATOM 687 N N . SER A 1 89 ? -12.576 6.088 10.833 1.00 95.50 89 SER A N 1
ATOM 688 C CA . SER A 1 89 ? -12.386 6.889 12.047 1.00 95.50 89 SER A CA 1
ATOM 689 C C . SER A 1 89 ? -11.073 6.557 12.770 1.00 95.50 89 SER A C 1
ATOM 691 O O . SER A 1 89 ? -10.582 5.424 12.753 1.00 95.50 89 SER A O 1
ATOM 693 N N . ASP A 1 90 ? -10.521 7.567 13.438 1.00 92.88 90 ASP A N 1
ATOM 694 C CA . ASP A 1 90 ? -9.373 7.441 14.340 1.00 92.88 90 ASP A CA 1
ATOM 695 C C . ASP A 1 90 ? -9.787 6.817 15.688 1.00 92.88 90 ASP A C 1
ATOM 697 O O . ASP A 1 90 ? -8.952 6.301 16.428 1.00 92.88 90 ASP A O 1
ATOM 701 N N . VAL A 1 91 ? -11.075 6.906 16.046 1.00 93.56 91 VAL A N 1
ATOM 702 C CA . VAL A 1 91 ? -11.551 6.645 17.417 1.00 93.56 91 VAL A CA 1
ATOM 703 C C . VAL A 1 91 ? -12.741 5.692 17.502 1.00 93.56 91 VAL A C 1
ATOM 705 O O . VAL A 1 91 ? -12.880 5.008 18.514 1.00 93.56 91 VAL A O 1
ATOM 708 N N . ASP A 1 92 ? -13.570 5.612 16.461 1.00 97.19 92 ASP A N 1
ATOM 709 C CA . ASP A 1 92 ? -14.798 4.811 16.463 1.00 97.19 92 ASP A CA 1
ATOM 710 C C . ASP A 1 92 ? -14.621 3.499 15.699 1.00 97.19 92 ASP A C 1
ATOM 712 O O . ASP A 1 92 ? -13.966 3.446 14.656 1.00 97.19 92 ASP A O 1
ATOM 716 N N . GLU A 1 93 ? -15.260 2.435 16.186 1.00 97.50 93 GLU A N 1
ATOM 717 C CA . GLU A 1 93 ? -15.368 1.189 15.430 1.00 97.50 93 GLU A CA 1
ATOM 718 C C . GLU A 1 93 ? -16.157 1.433 14.140 1.00 97.50 93 GLU A C 1
ATOM 720 O O . GLU A 1 93 ? -17.250 2.003 14.151 1.00 97.50 93 GLU A O 1
ATOM 725 N N . GLN A 1 94 ? -15.609 0.989 13.009 1.00 96.81 94 GLN A N 1
ATOM 726 C CA . GLN A 1 94 ? -16.201 1.245 11.705 1.00 96.81 94 GLN A CA 1
ATOM 727 C C . GLN A 1 94 ? -15.943 0.093 10.737 1.00 96.81 94 GLN A C 1
ATOM 729 O O . GLN A 1 94 ? -14.859 -0.488 10.700 1.00 96.81 94 GLN A O 1
ATOM 734 N N . VAL A 1 95 ? -16.933 -0.186 9.888 1.00 97.06 95 VAL A N 1
ATOM 735 C CA . VAL A 1 95 ? -16.757 -1.017 8.694 1.00 97.06 95 VAL A CA 1
ATOM 736 C C . VAL A 1 95 ? -16.421 -0.104 7.519 1.00 97.06 95 VAL A C 1
ATOM 738 O O . VAL A 1 95 ? -17.235 0.729 7.119 1.00 97.06 95 VAL A O 1
ATOM 741 N N . LEU A 1 96 ? -15.217 -0.254 6.968 1.00 96.12 96 LEU A N 1
ATOM 742 C CA . LEU A 1 96 ? -14.795 0.439 5.754 1.00 96.12 96 LEU A CA 1
ATOM 743 C C . LEU A 1 96 ? -15.129 -0.425 4.534 1.00 96.12 96 LEU A C 1
ATOM 745 O O . LEU A 1 96 ? -14.721 -1.583 4.464 1.00 96.12 96 LEU A O 1
ATOM 749 N N . VAL A 1 97 ? -15.852 0.142 3.570 1.00 96.31 97 VAL A N 1
ATOM 750 C CA . VAL A 1 97 ? -16.228 -0.535 2.322 1.00 96.31 97 VAL A CA 1
ATOM 751 C C . VAL A 1 97 ? -15.740 0.298 1.147 1.00 96.31 97 VAL A C 1
ATOM 753 O O . VAL A 1 97 ? -15.823 1.524 1.176 1.00 96.31 97 VAL A O 1
ATOM 756 N N . GLY A 1 98 ? -15.250 -0.366 0.107 1.00 96.00 98 GLY A N 1
ATOM 757 C CA . GLY A 1 98 ? -14.916 0.275 -1.154 1.00 96.00 98 GLY A CA 1
ATOM 758 C C . GLY A 1 98 ? -14.857 -0.730 -2.294 1.00 96.00 98 GLY A C 1
ATOM 759 O O . GLY A 1 98 ? -14.787 -1.940 -2.074 1.00 96.00 98 GLY A O 1
ATOM 760 N N . GLU A 1 99 ? -14.922 -0.208 -3.511 1.00 96.31 99 GLU A N 1
ATOM 761 C CA . GLU A 1 99 ? -14.890 -1.002 -4.733 1.00 96.31 99 GLU A CA 1
ATOM 762 C C . GLU A 1 99 ? -13.451 -1.180 -5.216 1.00 96.31 99 GLU A C 1
ATOM 764 O O . GLU A 1 99 ? -12.625 -0.266 -5.143 1.00 96.31 99 GLU A O 1
ATOM 769 N N . VAL A 1 100 ? -13.153 -2.381 -5.705 1.00 96.94 100 VAL A N 1
ATOM 770 C CA . VAL A 1 100 ? -11.852 -2.735 -6.270 1.00 96.94 100 VAL A CA 1
ATOM 771 C C . VAL A 1 100 ? -12.062 -3.350 -7.643 1.00 96.94 100 VAL A C 1
ATOM 773 O O . VAL A 1 100 ? -12.944 -4.185 -7.833 1.00 96.94 100 VAL A O 1
ATOM 776 N N . GLU A 1 101 ? -11.221 -2.945 -8.586 1.00 97.94 101 GLU A N 1
ATOM 777 C CA . GLU A 1 101 ? -11.244 -3.370 -9.985 1.00 97.94 101 GLU A CA 1
ATOM 778 C C . GLU A 1 101 ? -9.908 -4.072 -10.279 1.00 97.94 101 GLU A C 1
ATOM 780 O O . GLU A 1 101 ? -8.929 -3.422 -10.665 1.00 97.94 101 GLU A O 1
ATOM 785 N N . PRO A 1 102 ? -9.794 -5.394 -10.031 1.00 97.88 102 PRO A N 1
ATOM 786 C CA . PRO A 1 102 ? -8.527 -6.121 -10.126 1.00 97.88 102 PRO A CA 1
ATOM 787 C C . PRO A 1 102 ? -7.836 -5.994 -11.487 1.00 97.88 102 PRO A C 1
ATOM 789 O O . PRO A 1 102 ? -6.614 -6.023 -11.574 1.00 97.88 102 PRO A O 1
ATOM 792 N N . GLU A 1 103 ? -8.602 -5.856 -12.563 1.00 97.94 103 GLU A N 1
ATOM 793 C CA . GLU A 1 103 ? -8.100 -5.616 -13.913 1.00 97.94 103 GLU A CA 1
ATOM 794 C C . GLU A 1 103 ? -7.271 -4.336 -14.020 1.00 97.94 103 GLU A C 1
ATOM 796 O O . GLU A 1 103 ? -6.271 -4.334 -14.738 1.00 97.94 103 GLU A O 1
ATOM 801 N N . LYS A 1 104 ? -7.616 -3.285 -13.265 1.00 97.38 104 LYS A N 1
ATOM 802 C CA . LYS A 1 104 ? -6.825 -2.056 -13.229 1.00 97.38 104 LYS A CA 1
ATOM 803 C C . LYS A 1 104 ? -5.492 -2.286 -12.531 1.00 97.38 104 LYS A C 1
ATOM 805 O O . LYS A 1 104 ? -4.475 -1.873 -13.066 1.00 97.38 104 LYS A O 1
ATOM 810 N N . ALA A 1 105 ? -5.461 -3.040 -11.429 1.00 97.38 105 ALA A N 1
ATOM 811 C CA . ALA A 1 105 ? -4.207 -3.429 -10.772 1.00 97.38 105 ALA A CA 1
ATOM 812 C C . ALA A 1 105 ? -3.303 -4.288 -11.683 1.00 97.38 105 ALA A C 1
ATOM 814 O O . ALA A 1 105 ? -2.085 -4.141 -11.687 1.00 97.38 105 ALA A O 1
ATOM 815 N N . ARG A 1 106 ? -3.873 -5.136 -12.548 1.00 97.44 106 ARG A N 1
ATOM 816 C CA . ARG A 1 106 ? -3.078 -5.920 -13.515 1.00 97.44 106 ARG A CA 1
ATOM 817 C C . ARG A 1 106 ? -2.511 -5.100 -14.678 1.00 97.44 106 ARG A C 1
ATOM 819 O O . ARG A 1 106 ? -1.627 -5.593 -15.374 1.00 97.44 106 ARG A O 1
ATOM 826 N N . ALA A 1 107 ? -3.005 -3.887 -14.924 1.00 96.81 107 ALA A N 1
ATOM 827 C CA . ALA A 1 107 ? -2.566 -3.036 -16.029 1.00 96.81 107 ALA A CA 1
ATOM 828 C C . ALA A 1 107 ? -1.251 -2.299 -15.700 1.00 96.81 107 ALA A C 1
ATOM 830 O O . ALA A 1 107 ? -1.195 -1.073 -15.718 1.00 96.81 107 ALA A O 1
ATOM 831 N N . THR A 1 108 ? -0.192 -3.051 -15.387 1.00 96.25 108 THR A N 1
ATOM 832 C CA . THR A 1 108 ? 1.083 -2.538 -14.847 1.00 96.25 108 THR A CA 1
ATOM 833 C C . THR A 1 108 ? 1.839 -1.616 -15.799 1.00 96.25 108 THR A C 1
ATOM 835 O O . THR A 1 108 ? 2.622 -0.786 -15.332 1.00 96.25 108 THR A O 1
ATOM 838 N N . HIS A 1 109 ? 1.583 -1.740 -17.106 1.00 96.88 109 HIS A N 1
ATOM 839 C CA . HIS A 1 109 ? 2.058 -0.832 -18.144 1.00 96.88 109 HIS A CA 1
ATOM 840 C C . HIS A 1 109 ? 1.177 0.424 -18.194 1.00 96.88 109 HIS A C 1
ATOM 842 O O . HIS A 1 109 ? 0.150 0.481 -18.878 1.00 96.88 109 HIS A O 1
ATOM 848 N N . VAL A 1 110 ? 1.617 1.461 -17.492 1.00 92.88 110 VAL A N 1
ATOM 849 C CA . VAL A 1 110 ? 0.935 2.748 -17.393 1.00 92.88 110 VAL A CA 1
ATOM 850 C C . VAL A 1 110 ? 1.306 3.624 -18.584 1.00 92.88 110 VAL A C 1
ATOM 852 O O . VAL A 1 110 ? 2.478 3.894 -18.834 1.00 92.88 110 VAL A O 1
ATOM 855 N N . ARG A 1 111 ? 0.294 4.128 -19.298 1.00 93.06 111 ARG A N 1
ATOM 856 C CA . ARG A 1 111 ? 0.461 5.025 -20.452 1.00 93.06 111 ARG A CA 1
ATOM 857 C C . ARG A 1 111 ? -0.199 6.372 -20.178 1.00 93.06 111 ARG A C 1
ATOM 859 O O . ARG A 1 111 ? -1.396 6.537 -20.398 1.00 93.06 111 ARG A O 1
ATOM 866 N N . ARG A 1 112 ? 0.561 7.352 -19.679 1.00 90.19 112 ARG A N 1
ATOM 867 C CA . ARG A 1 112 ? 0.041 8.716 -19.442 1.00 90.19 112 ARG A CA 1
ATOM 868 C C . ARG A 1 112 ? -0.023 9.529 -20.728 1.00 90.19 112 ARG A C 1
ATOM 870 O O . ARG A 1 112 ? -0.988 10.254 -20.946 1.00 90.19 112 ARG A O 1
ATOM 877 N N . ARG A 1 113 ? 1.016 9.413 -21.559 1.00 91.50 113 ARG A N 1
ATOM 878 C CA . ARG A 1 113 ? 1.080 9.963 -22.919 1.00 91.50 113 ARG A CA 1
ATOM 879 C C . ARG A 1 113 ? 1.698 8.911 -23.829 1.00 91.50 113 ARG A C 1
ATOM 881 O O . ARG A 1 113 ? 2.892 8.641 -23.668 1.00 91.50 113 ARG A O 1
ATOM 888 N N . PRO A 1 114 ? 0.914 8.297 -24.728 1.00 90.19 114 PRO A N 1
ATOM 889 C CA . PRO A 1 114 ? 1.413 7.183 -25.505 1.00 90.19 114 PRO A CA 1
ATOM 890 C C . PRO A 1 114 ? 2.669 7.514 -26.312 1.00 90.19 114 PRO A C 1
ATOM 892 O O . PRO A 1 114 ? 2.692 8.509 -27.030 1.00 90.19 114 PRO A O 1
ATOM 895 N N . GLY A 1 115 ? 3.716 6.701 -26.162 1.00 90.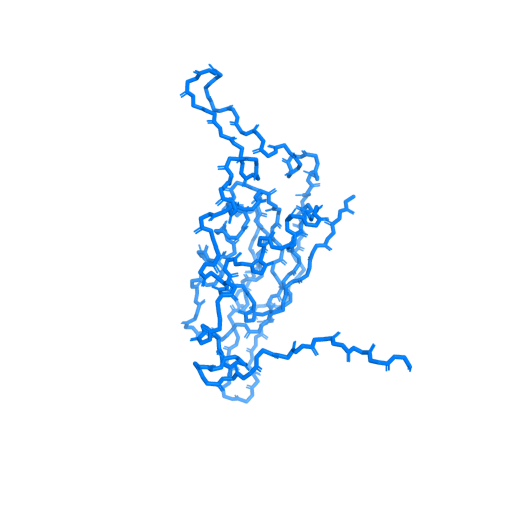44 115 GLY A N 1
ATOM 896 C CA . GLY A 1 115 ? 5.019 6.903 -26.813 1.00 90.44 115 GLY A CA 1
ATOM 897 C C . GLY A 1 115 ? 5.920 8.003 -26.224 1.00 90.44 115 GLY A C 1
ATOM 898 O O . GLY A 1 115 ? 7.060 8.129 -26.662 1.00 90.44 115 GLY A O 1
ATOM 899 N N . GLU A 1 116 ? 5.461 8.770 -25.229 1.00 93.69 116 GLU A N 1
ATOM 900 C CA . GLU A 1 116 ? 6.244 9.850 -24.597 1.00 93.69 116 GLU A CA 1
ATOM 901 C C . GLU A 1 116 ? 6.448 9.649 -23.092 1.00 93.69 116 GLU A C 1
ATOM 903 O O . GLU A 1 116 ? 7.505 9.962 -22.551 1.00 93.69 116 GLU A O 1
ATOM 908 N N . HIS A 1 117 ? 5.410 9.190 -22.392 1.00 92.00 117 HIS A N 1
ATOM 909 C CA . HIS A 1 117 ? 5.411 9.021 -20.944 1.00 92.00 117 HIS A CA 1
ATOM 910 C C . HIS A 1 117 ? 4.645 7.749 -20.590 1.00 92.00 117 HIS A C 1
ATOM 912 O O . HIS A 1 117 ? 3.440 7.772 -20.306 1.00 92.00 117 HIS A O 1
ATOM 918 N N . GLU A 1 118 ? 5.376 6.642 -20.664 1.00 95.31 118 GLU A N 1
ATOM 919 C CA . GLU A 1 118 ? 4.929 5.294 -20.340 1.00 95.31 118 GLU A CA 1
ATOM 920 C C . GLU A 1 118 ? 5.983 4.612 -19.463 1.00 95.31 118 GLU A C 1
ATOM 922 O O . GLU A 1 118 ? 7.169 4.931 -19.563 1.00 95.31 118 GLU A O 1
ATOM 927 N N . TRP A 1 119 ? 5.544 3.707 -18.596 1.00 95.19 119 TRP A N 1
ATOM 928 C CA . TRP A 1 119 ? 6.407 2.828 -17.807 1.00 95.19 119 TRP A CA 1
ATOM 929 C C . TRP A 1 119 ? 5.632 1.572 -17.415 1.00 95.19 119 TRP A C 1
ATOM 931 O O . TRP A 1 119 ? 4.401 1.591 -17.353 1.00 95.19 119 TRP A O 1
ATOM 941 N N . ASP A 1 120 ? 6.340 0.496 -17.103 1.00 96.44 120 ASP A N 1
ATOM 942 C CA . ASP A 1 120 ? 5.773 -0.701 -16.495 1.00 96.44 120 ASP A CA 1
ATOM 943 C C . ASP A 1 120 ? 6.340 -0.914 -15.088 1.00 96.44 120 ASP A C 1
ATOM 945 O O . ASP A 1 120 ? 7.533 -1.146 -14.887 1.00 96.44 120 ASP A O 1
ATOM 949 N N . THR A 1 121 ? 5.459 -0.854 -14.090 1.00 93.50 121 THR A N 1
ATOM 950 C CA . THR A 1 121 ? 5.815 -0.980 -12.664 1.00 93.50 121 THR A CA 1
ATOM 951 C C . THR A 1 121 ? 6.447 -2.326 -12.287 1.00 93.50 121 THR A C 1
ATOM 953 O O . THR A 1 121 ? 7.108 -2.424 -11.245 1.00 93.50 121 THR A O 1
ATOM 956 N N . ILE A 1 122 ? 6.274 -3.362 -13.112 1.00 95.44 122 ILE A N 1
ATOM 957 C CA . ILE A 1 122 ? 6.853 -4.693 -12.921 1.00 95.44 122 ILE A CA 1
ATOM 958 C C . ILE A 1 122 ? 7.962 -4.957 -13.940 1.00 95.44 122 ILE A C 1
ATOM 960 O O . ILE A 1 122 ? 9.050 -5.387 -13.542 1.00 95.44 122 ILE A O 1
ATOM 964 N N . A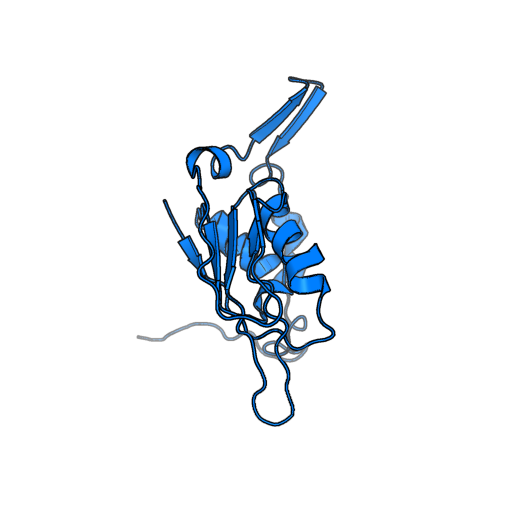LA A 1 123 ? 7.707 -4.708 -15.224 1.00 96.19 123 ALA A N 1
ATOM 965 C CA . ALA A 1 123 ? 8.600 -5.100 -16.311 1.00 96.19 123 ALA A CA 1
ATOM 966 C C . ALA A 1 123 ? 9.836 -4.194 -16.457 1.00 96.19 123 ALA A C 1
ATOM 968 O O . ALA A 1 123 ? 10.885 -4.694 -16.857 1.00 96.19 123 ALA A O 1
ATOM 969 N N . ASP A 1 124 ? 9.770 -2.915 -16.065 1.00 96.81 124 ASP A N 1
ATOM 970 C CA . ASP A 1 124 ? 10.921 -1.994 -16.174 1.00 96.81 124 ASP A CA 1
ATOM 971 C C . ASP A 1 124 ? 11.947 -2.167 -15.041 1.00 96.81 124 ASP A C 1
ATOM 973 O O . ASP A 1 124 ? 13.018 -1.547 -15.028 1.00 96.81 124 ASP A O 1
ATOM 977 N N . ARG A 1 125 ? 11.639 -3.021 -14.059 1.00 96.56 125 ARG A N 1
ATOM 978 C CA . ARG A 1 125 ? 12.556 -3.369 -12.971 1.00 96.56 125 ARG A CA 1
ATOM 979 C C . ARG A 1 125 ? 13.848 -3.971 -13.527 1.00 96.56 125 ARG A C 1
ATOM 981 O O . ARG A 1 125 ? 13.873 -4.629 -14.561 1.00 96.56 125 ARG A O 1
ATOM 988 N N . ARG A 1 126 ? 14.939 -3.828 -12.771 1.00 96.56 126 ARG A N 1
ATOM 989 C CA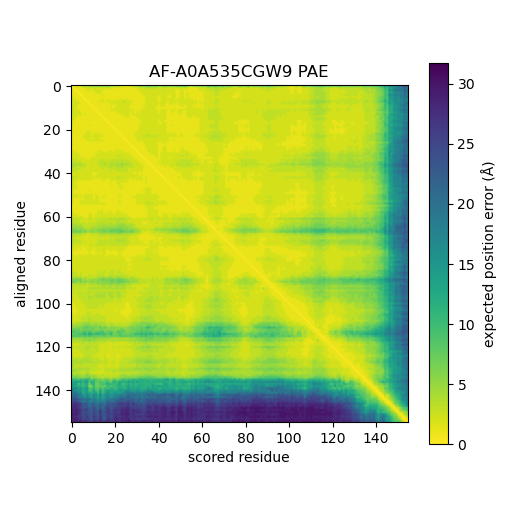 . ARG A 1 126 ? 16.263 -4.370 -13.128 1.00 96.56 126 ARG A CA 1
ATOM 990 C C . ARG A 1 126 ? 16.775 -5.307 -12.027 1.00 96.56 126 ARG A C 1
ATOM 992 O O . ARG A 1 126 ? 17.664 -4.907 -11.280 1.00 96.56 126 ARG A O 1
ATOM 999 N N . PRO A 1 127 ? 16.237 -6.542 -11.904 1.00 94.00 127 PRO A N 1
ATOM 1000 C CA . PRO A 1 127 ? 16.549 -7.458 -10.800 1.00 94.00 127 PRO A CA 1
ATOM 1001 C C . PRO A 1 127 ? 18.039 -7.720 -10.570 1.00 94.00 127 PRO A C 1
ATOM 1003 O O . PRO A 1 127 ? 18.462 -7.804 -9.423 1.00 94.00 127 PRO A O 1
ATOM 1006 N N . GLY A 1 128 ? 18.844 -7.763 -11.637 1.00 94.81 128 GLY A N 1
ATOM 1007 C CA . GLY A 1 128 ? 20.299 -7.934 -11.529 1.00 94.81 128 GLY A CA 1
ATOM 1008 C C . GLY A 1 128 ? 21.028 -6.786 -10.816 1.00 94.81 128 GLY A C 1
ATOM 1009 O O . GLY A 1 128 ? 22.176 -6.944 -10.431 1.00 94.81 128 GLY A O 1
ATOM 1010 N N . LEU A 1 129 ? 20.386 -5.631 -10.605 1.00 95.88 129 LEU A N 1
ATOM 1011 C CA . LEU A 1 129 ? 20.942 -4.537 -9.797 1.00 95.88 129 LEU A CA 1
ATOM 1012 C C . LEU A 1 129 ? 20.541 -4.625 -8.316 1.00 95.88 129 LEU A C 1
ATOM 1014 O O . LEU A 1 129 ? 20.984 -3.805 -7.515 1.00 95.88 129 LEU A O 1
ATOM 1018 N N . TYR A 1 130 ? 19.685 -5.580 -7.942 1.00 93.56 130 TYR A N 1
ATOM 1019 C CA . TYR A 1 130 ? 19.099 -5.677 -6.602 1.00 93.56 130 TYR A CA 1
ATOM 1020 C C . TYR A 1 130 ? 19.739 -6.767 -5.739 1.00 93.56 130 TYR A C 1
ATOM 1022 O O . TYR A 1 130 ? 19.278 -7.005 -4.627 1.00 93.56 130 TYR A O 1
ATOM 1030 N N . GLU A 1 131 ? 20.819 -7.403 -6.203 1.00 91.25 131 GLU A N 1
ATOM 1031 C CA . GLU A 1 131 ? 21.513 -8.484 -5.483 1.00 91.25 131 GLU A CA 1
ATOM 1032 C C . GLU A 1 131 ? 21.896 -8.090 -4.049 1.00 91.25 131 GLU A C 1
ATOM 1034 O O . GLU A 1 131 ? 21.866 -8.910 -3.133 1.00 91.25 131 GLU A O 1
ATOM 1039 N N . ARG A 1 132 ? 22.173 -6.800 -3.815 1.00 89.75 132 ARG A N 1
ATOM 1040 C CA . ARG A 1 132 ? 22.505 -6.265 -2.491 1.00 89.75 132 ARG A CA 1
ATOM 1041 C C . ARG A 1 132 ? 21.376 -6.407 -1.458 1.00 89.75 132 ARG A C 1
ATOM 1043 O O . ARG A 1 132 ? 21.685 -6.368 -0.266 1.00 89.75 132 ARG A O 1
ATOM 1050 N N . LEU A 1 133 ? 20.121 -6.571 -1.886 1.00 89.62 133 LEU A N 1
ATOM 1051 C CA . LEU A 1 133 ? 18.979 -6.852 -1.005 1.00 89.62 133 LEU A CA 1
ATOM 1052 C C . LEU A 1 133 ? 19.019 -8.276 -0.432 1.00 89.62 133 LEU A C 1
ATOM 1054 O O . LEU A 1 133 ? 18.421 -8.522 0.605 1.00 89.62 133 LEU A O 1
ATOM 1058 N N . LEU A 1 134 ? 19.719 -9.198 -1.100 1.00 85.94 134 LEU A N 1
ATOM 1059 C CA . 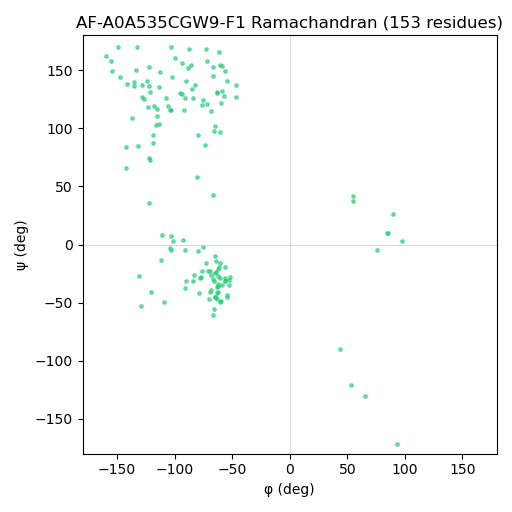LEU A 1 134 ? 19.817 -10.611 -0.714 1.00 85.94 134 LEU A CA 1
ATOM 1060 C C . LEU A 1 134 ? 21.168 -10.955 -0.069 1.00 85.94 134 LEU A C 1
ATOM 1062 O O . LEU A 1 134 ? 21.402 -12.097 0.320 1.00 85.94 134 LEU A O 1
ATOM 1066 N N . ALA A 1 135 ? 22.085 -9.989 0.012 1.00 85.69 135 ALA A N 1
ATOM 1067 C CA . ALA A 1 135 ? 23.416 -10.220 0.554 1.00 85.69 135 ALA A CA 1
ATOM 1068 C C . ALA A 1 135 ? 23.360 -10.549 2.064 1.00 85.69 135 ALA A C 1
ATOM 1070 O O . ALA A 1 135 ? 22.557 -9.955 2.787 1.00 85.69 135 ALA A O 1
ATOM 1071 N N . PRO A 1 136 ? 24.239 -11.426 2.584 1.00 78.06 136 PRO A N 1
ATOM 1072 C CA . PRO A 1 136 ? 24.391 -11.629 4.024 1.00 78.06 136 PRO A CA 1
ATOM 1073 C C . PRO A 1 136 ? 24.811 -10.338 4.743 1.00 78.06 136 PRO A C 1
ATOM 1075 O O . PRO A 1 136 ? 25.459 -9.465 4.165 1.00 78.06 136 PRO A O 1
ATOM 1078 N N . GLY A 1 137 ? 24.488 -10.219 6.028 1.00 74.00 137 GLY A N 1
ATOM 1079 C CA . GLY A 1 137 ? 24.824 -9.059 6.862 1.00 74.00 137 GLY A CA 1
ATOM 1080 C C . GLY A 1 137 ? 23.843 -7.894 6.775 1.00 74.00 137 GLY A C 1
ATOM 1081 O O . GLY A 1 137 ? 24.161 -6.802 7.244 1.00 74.00 137 GLY A O 1
ATOM 1082 N N . THR A 1 138 ? 22.688 -8.090 6.142 1.00 75.31 138 THR A N 1
ATOM 1083 C CA . THR A 1 138 ? 21.778 -7.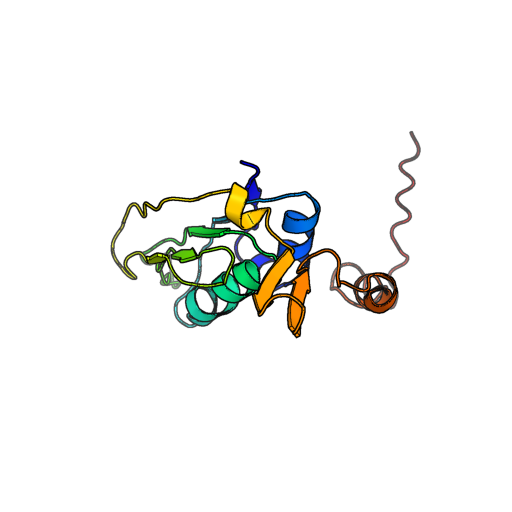005 5.737 1.00 75.31 138 THR A CA 1
ATOM 1084 C C . THR A 1 138 ? 20.470 -6.985 6.510 1.00 75.31 138 THR A C 1
ATOM 1086 O O . THR A 1 138 ? 19.782 -5.965 6.522 1.00 75.31 138 THR A O 1
ATOM 1089 N N . ASP A 1 139 ? 20.187 -8.063 7.233 1.00 74.19 139 ASP A N 1
ATOM 1090 C CA . ASP A 1 139 ? 19.080 -8.173 8.163 1.00 74.19 139 ASP A CA 1
ATOM 1091 C C . ASP A 1 139 ? 19.561 -8.768 9.501 1.00 74.19 139 ASP A C 1
ATOM 1093 O O . ASP A 1 139 ? 20.701 -9.214 9.656 1.00 74.19 139 ASP A O 1
ATOM 1097 N N . ARG A 1 140 ? 18.691 -8.729 10.515 1.00 71.12 140 ARG A N 1
ATOM 1098 C CA . ARG A 1 140 ? 19.018 -9.228 11.862 1.00 71.12 140 ARG A CA 1
ATOM 1099 C C . ARG A 1 140 ? 19.165 -10.751 11.934 1.00 71.12 140 ARG A C 1
ATOM 1101 O O . ARG A 1 140 ? 19.785 -11.229 12.880 1.00 71.12 140 ARG A O 1
ATOM 1108 N N . GLN A 1 141 ? 18.567 -11.493 11.006 1.00 65.81 141 GLN A N 1
ATOM 1109 C CA . GLN A 1 141 ? 18.603 -12.957 10.960 1.00 65.81 141 GLN A CA 1
ATOM 1110 C C . GLN A 1 141 ? 19.888 -13.469 10.291 1.00 65.81 141 GLN A C 1
ATOM 1112 O O . GLN A 1 141 ? 20.372 -14.541 10.645 1.00 65.81 141 GLN A O 1
ATOM 1117 N N . HIS A 1 142 ? 20.493 -12.667 9.416 1.00 63.44 142 HIS A N 1
ATOM 1118 C CA . HIS A 1 142 ? 21.736 -12.955 8.712 1.00 63.44 142 HIS A CA 1
ATOM 1119 C C . HIS A 1 142 ? 22.781 -11.873 9.018 1.00 63.44 142 HIS A C 1
ATOM 1121 O O . HIS A 1 142 ? 23.062 -11.048 8.155 1.00 63.44 142 HIS A O 1
ATOM 1127 N N . PRO A 1 143 ? 23.371 -11.813 10.228 1.00 63.47 143 PRO A N 1
ATOM 1128 C CA . PRO A 1 143 ? 24.462 -10.884 10.525 1.00 63.47 143 PRO A CA 1
ATOM 1129 C C . PRO A 1 143 ? 25.703 -11.137 9.641 1.00 63.47 143 PRO A C 1
ATOM 1131 O O . PRO A 1 143 ? 25.817 -12.197 9.033 1.00 63.47 143 PRO A O 1
ATOM 1134 N N . PRO A 1 144 ? 26.678 -10.206 9.583 1.00 58.84 144 PRO A N 1
ATOM 1135 C CA . PRO A 1 144 ? 27.836 -10.289 8.676 1.00 58.84 144 PRO A CA 1
ATOM 1136 C C . PRO A 1 144 ? 28.684 -11.567 8.793 1.00 58.84 144 PRO A C 1
ATOM 1138 O O . PRO A 1 144 ? 29.421 -11.896 7.871 1.00 58.84 144 PRO A O 1
ATOM 1141 N N . ASN A 1 145 ? 28.564 -12.288 9.913 1.00 63.84 145 ASN A N 1
ATOM 1142 C CA . ASN A 1 145 ? 29.258 -13.548 10.186 1.00 63.84 145 ASN A CA 1
ATOM 1143 C C . ASN A 1 145 ? 28.314 -14.764 10.223 1.00 63.84 145 ASN A C 1
ATOM 1145 O O . ASN A 1 145 ? 28.731 -15.840 10.649 1.00 63.84 145 ASN A O 1
ATOM 1149 N N . ALA A 1 146 ? 27.042 -14.611 9.847 1.00 57.31 146 ALA A N 1
ATOM 1150 C CA . ALA A 1 146 ? 26.138 -15.745 9.740 1.00 57.31 146 ALA A CA 1
ATOM 1151 C C . ALA A 1 146 ? 26.520 -16.578 8.520 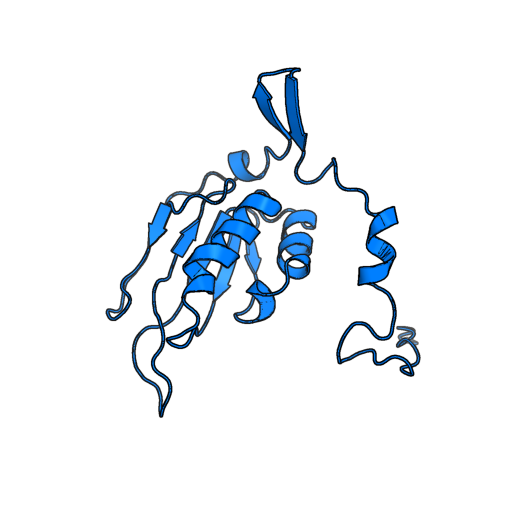1.00 57.31 146 ALA A C 1
ATOM 1153 O O . ALA A 1 146 ? 26.519 -16.095 7.387 1.00 57.31 146 ALA A O 1
ATOM 1154 N N . THR A 1 147 ? 26.839 -17.846 8.758 1.00 53.19 147 THR A N 1
ATOM 1155 C CA . THR A 1 147 ? 26.854 -18.852 7.703 1.00 53.19 147 THR A CA 1
ATOM 1156 C C . THR A 1 147 ? 25.442 -18.896 7.129 1.00 53.19 147 THR A C 1
ATOM 1158 O O . THR A 1 147 ? 24.487 -19.079 7.885 1.00 53.19 147 THR A O 1
ATOM 1161 N N . LEU A 1 148 ? 25.300 -18.648 5.823 1.00 52.66 148 LEU A N 1
ATOM 1162 C CA . LEU A 1 148 ? 24.028 -18.812 5.122 1.00 52.66 148 LEU A CA 1
ATOM 1163 C C . LEU A 1 148 ? 23.442 -20.166 5.529 1.00 52.66 148 LEU A C 1
ATOM 1165 O O . LEU A 1 148 ? 24.147 -21.174 5.455 1.00 52.66 148 LEU A O 1
ATOM 1169 N N . TYR A 1 149 ? 22.193 -20.182 5.995 1.00 46.50 149 TYR A N 1
ATOM 1170 C CA . TYR A 1 149 ? 21.457 -21.423 6.204 1.00 46.50 149 TYR A CA 1
ATOM 1171 C C . TYR A 1 149 ? 21.375 -22.101 4.830 1.00 46.50 149 TYR A C 1
ATOM 1173 O O . TYR A 1 149 ? 20.560 -21.722 3.990 1.00 46.50 149 TYR A O 1
ATOM 1181 N N . SER A 1 150 ? 22.283 -23.039 4.548 1.00 48.75 150 SER A N 1
ATOM 1182 C CA . SER A 1 150 ? 22.160 -23.937 3.406 1.00 48.75 150 SER A CA 1
ATOM 1183 C C . SER A 1 150 ? 20.922 -24.770 3.688 1.00 48.75 150 SER A C 1
ATOM 1185 O O . SER A 1 150 ? 20.947 -25.650 4.547 1.00 48.75 150 SER A O 1
ATOM 1187 N N . GLY A 1 151 ? 19.814 -24.421 3.041 1.00 46.59 151 GLY A N 1
ATOM 1188 C CA . GLY A 1 151 ? 18.532 -25.112 3.133 1.00 46.59 151 GLY A CA 1
ATOM 1189 C C . GLY A 1 151 ? 18.554 -26.519 2.534 1.00 46.59 151 GLY A C 1
ATOM 1190 O O . GLY A 1 151 ? 17.600 -26.901 1.865 1.00 46.59 151 GLY A O 1
ATOM 1191 N N . ASP A 1 152 ? 19.611 -27.289 2.783 1.00 37.28 152 ASP A N 1
ATOM 1192 C CA . ASP A 1 152 ? 19.616 -28.724 2.570 1.00 37.28 152 ASP A CA 1
ATOM 1193 C C . ASP A 1 152 ? 18.774 -29.344 3.686 1.00 37.28 152 ASP A C 1
ATOM 1195 O O . ASP A 1 152 ? 19.258 -29.739 4.749 1.00 37.28 152 ASP A O 1
ATOM 1199 N N . VAL A 1 153 ? 17.466 -29.393 3.444 1.00 42.97 153 VAL A N 1
ATOM 1200 C CA . VAL A 1 153 ? 16.627 -30.411 4.062 1.00 42.97 153 VAL A CA 1
ATOM 1201 C C . VAL A 1 153 ? 17.105 -31.731 3.467 1.00 42.97 153 VAL A C 1
ATOM 1203 O O . VAL A 1 153 ? 16.776 -32.069 2.334 1.00 42.97 153 VAL A O 1
ATOM 1206 N N . VAL A 1 154 ? 17.960 -32.435 4.204 1.00 40.16 154 VAL A N 1
ATOM 1207 C CA . VAL A 1 154 ? 18.222 -33.849 3.937 1.00 40.16 154 VAL A CA 1
ATOM 1208 C C . VAL A 1 154 ? 16.927 -34.585 4.285 1.00 40.16 154 VAL A C 1
ATOM 1210 O O . VAL A 1 154 ? 16.493 -34.522 5.437 1.00 40.16 154 VAL A O 1
ATOM 1213 N N . GLU A 1 155 ? 16.286 -35.179 3.273 1.00 43.62 155 GLU A N 1
ATOM 1214 C CA . GLU A 1 155 ? 15.161 -36.120 3.433 1.00 43.62 155 GLU A CA 1
ATOM 1215 C C . GLU A 1 155 ? 15.514 -37.297 4.355 1.00 43.62 155 GLU A C 1
ATOM 1217 O O . GLU A 1 155 ? 16.666 -37.793 4.290 1.00 43.62 155 GLU A O 1
#

Foldseek 3Di:
DAEAEDEAVRLVDLVSLQVSLVVPAQEYEYEYAAFPPVVCSLVPSQLCSLQLSLHKYFYAYDADDDDPTGGQGFGFIAGSNSHTPDTDDRHDDDDDDDDGDSVSSVPQFDPPDPPPDTDGSNVVDDVVVCVVVVDACNDPVRRPPDDPPPPPPPD

Solvent-accessible surface area (backbone atoms only — not comparable to full-atom values): 8845 Å² total; per-residue (Å²): 132,40,76,24,77,44,60,47,72,44,63,79,41,68,62,58,50,42,51,33,33,75,77,54,24,22,30,33,41,26,54,39,76,49,46,64,92,49,65,56,44,68,70,43,39,46,26,46,51,6,35,62,43,24,12,24,27,38,37,46,38,42,52,48,71,58,91,95,45,44,30,37,21,38,23,32,35,25,37,31,79,30,47,77,76,44,73,39,50,49,66,52,91,73,88,83,81,82,90,83,61,48,69,64,23,67,51,40,66,43,66,83,38,84,98,78,43,63,52,32,66,67,76,70,60,61,71,90,78,47,56,77,81,75,43,78,43,73,49,90,91,33,40,81,81,50,76,76,82,74,84,74,77,78,128

Nearest PDB structures (foldseek):
  5g3p-assembly1_D  TM=9.608E-01  e=3.276E-09  Bacillus cereus
  2plq-assembly1_A  TM=8.883E-01  e=1.147E-09  Aeri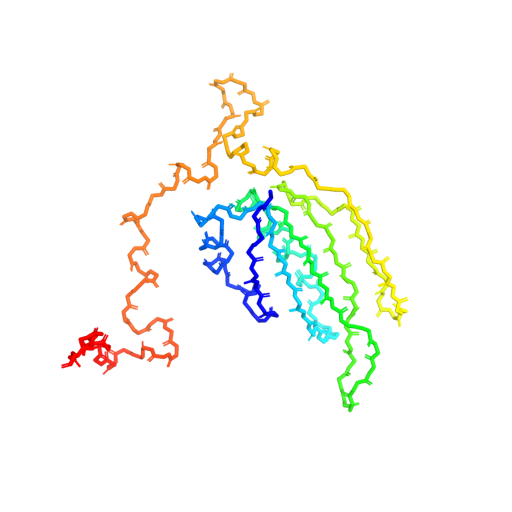bacillus pallidus
  4lf0-assembly1_A  TM=8.027E-01  e=3.299E-10  Bacillus sp. (in: firmicutes)
  5g3o-assembly1_E  TM=8.923E-01  e=3.499E-09  Bacillus cereus
  2uxy-assembly1_A  TM=7.956E-01  e=4.890E-10  Pseudomonas aeruginosa